Protein AF-A0A0C9TF18-F1 (afdb_monomer)

Structure (mmCIF, N/CA/C/O backbone):
data_AF-A0A0C9TF18-F1
#
_entry.id   AF-A0A0C9TF18-F1
#
loop_
_atom_site.group_PDB
_atom_site.id
_atom_site.type_symbol
_atom_site.label_atom_id
_atom_site.label_alt_id
_atom_site.label_comp_id
_atom_site.label_asym_id
_atom_site.label_entity_id
_atom_site.label_seq_id
_atom_site.pdbx_PDB_ins_code
_atom_site.Cartn_x
_atom_site.Cartn_y
_atom_site.Cartn_z
_atom_site.occupancy
_atom_site.B_iso_or_equiv
_atom_site.auth_seq_id
_atom_site.auth_comp_id
_atom_site.auth_asym_id
_atom_site.auth_atom_id
_atom_site.pdbx_PDB_model_num
ATOM 1 N N . ARG A 1 1 ? -6.342 -13.233 -7.901 1.00 78.31 1 ARG A N 1
ATOM 2 C CA . ARG A 1 1 ? -5.148 -12.535 -8.453 1.00 78.31 1 ARG A CA 1
ATOM 3 C C . ARG A 1 1 ? -4.717 -11.424 -7.497 1.00 78.31 1 ARG A C 1
ATOM 5 O O . ARG A 1 1 ? -5.557 -10.965 -6.737 1.00 78.31 1 ARG A O 1
ATOM 12 N N . LEU A 1 2 ? -3.456 -10.977 -7.530 1.00 89.88 2 LEU A N 1
ATOM 13 C CA . LEU A 1 2 ? -2.932 -9.960 -6.601 1.00 89.88 2 LEU A CA 1
ATOM 14 C C . LEU A 1 2 ? -3.795 -8.678 -6.563 1.00 89.88 2 LEU A C 1
ATOM 16 O O . LEU A 1 2 ? -4.149 -8.202 -5.493 1.00 89.88 2 LEU A O 1
ATOM 20 N N . GLN A 1 3 ? -4.247 -8.188 -7.720 1.00 89.25 3 GLN A N 1
ATOM 21 C CA . GLN A 1 3 ? -5.119 -7.009 -7.832 1.00 89.25 3 GLN A CA 1
ATOM 22 C C . GLN A 1 3 ? -6.560 -7.200 -7.318 1.00 89.25 3 GLN A C 1
ATOM 24 O O . GLN A 1 3 ? -7.299 -6.227 -7.172 1.00 89.25 3 GLN A O 1
ATOM 29 N N . GLU A 1 4 ? -6.993 -8.439 -7.082 1.00 92.00 4 GLU A N 1
ATOM 30 C CA . GLU A 1 4 ? -8.333 -8.770 -6.569 1.00 92.00 4 GLU A CA 1
ATOM 31 C C . GLU A 1 4 ? -8.337 -8.913 -5.045 1.00 92.00 4 GLU A C 1
ATOM 33 O O . GLU A 1 4 ? -9.405 -8.937 -4.445 1.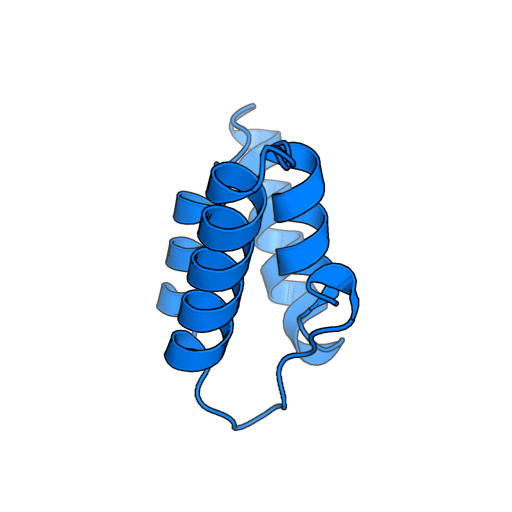00 92.00 4 GLU A O 1
ATOM 38 N N . MET A 1 5 ? -7.162 -8.985 -4.411 1.00 94.12 5 MET A N 1
ATOM 39 C CA . MET A 1 5 ? -7.063 -9.073 -2.958 1.00 94.12 5 MET A CA 1
ATOM 40 C C . MET A 1 5 ? -7.633 -7.820 -2.304 1.00 94.12 5 MET A C 1
ATOM 42 O O . MET A 1 5 ? -7.325 -6.694 -2.711 1.00 94.12 5 MET A O 1
ATOM 46 N N . ARG A 1 6 ? -8.449 -8.018 -1.276 1.00 95.94 6 ARG A N 1
ATOM 47 C CA . ARG A 1 6 ? -9.030 -6.953 -0.466 1.00 95.94 6 ARG A CA 1
ATOM 48 C C . ARG A 1 6 ? -8.730 -7.230 0.994 1.00 95.94 6 ARG A C 1
ATOM 50 O O . ARG A 1 6 ? -8.760 -8.382 1.412 1.00 95.94 6 ARG A O 1
ATOM 57 N N . TYR A 1 7 ? -8.419 -6.171 1.723 1.00 96.44 7 TYR A N 1
ATOM 58 C CA . TYR A 1 7 ? -8.316 -6.215 3.165 1.00 96.44 7 TYR A CA 1
ATOM 59 C C . TYR A 1 7 ? -9.724 -6.315 3.750 1.00 96.44 7 TYR A C 1
ATOM 61 O O . TYR A 1 7 ? -10.606 -5.520 3.412 1.00 96.44 7 TYR A O 1
ATOM 69 N N . GLU A 1 8 ? -9.924 -7.303 4.612 1.00 93.19 8 GLU A N 1
ATOM 70 C CA . GLU A 1 8 ? -11.147 -7.448 5.391 1.00 93.19 8 GLU A CA 1
ATOM 71 C C . GLU A 1 8 ? -11.028 -6.591 6.651 1.00 93.19 8 GLU A C 1
ATOM 73 O O . GLU A 1 8 ? -10.100 -6.749 7.443 1.00 93.19 8 GLU A O 1
ATOM 78 N N . GLU A 1 9 ? -11.952 -5.647 6.821 1.00 88.31 9 GLU A N 1
ATOM 79 C CA . GLU A 1 9 ? -11.916 -4.706 7.937 1.00 88.31 9 GLU A CA 1
ATOM 80 C C . GLU A 1 9 ? -12.069 -5.438 9.280 1.00 88.31 9 GLU A C 1
ATOM 82 O O . GLU A 1 9 ? -12.995 -6.225 9.473 1.00 88.31 9 GLU A O 1
ATOM 87 N N . GLY A 1 10 ? -11.132 -5.191 10.201 1.00 87.75 10 GLY A N 1
ATOM 88 C CA . GLY A 1 10 ? -11.011 -5.935 11.460 1.00 87.75 10 GLY A CA 1
ATOM 89 C C . GLY A 1 10 ? -10.174 -7.218 11.367 1.00 87.75 10 GLY A C 1
ATOM 90 O O . GLY A 1 10 ? -10.035 -7.919 12.368 1.00 87.75 10 GLY A O 1
ATOM 91 N N . GLY A 1 11 ? -9.618 -7.529 10.193 1.00 91.50 11 GLY A N 1
ATOM 92 C CA . GLY A 1 11 ? -8.661 -8.613 9.992 1.00 91.50 11 GLY A CA 1
ATOM 93 C C . GLY A 1 11 ? -7.228 -8.259 10.407 1.00 91.50 11 GLY A C 1
ATOM 94 O O . GLY A 1 11 ? -6.942 -7.189 10.941 1.00 91.50 11 GLY A O 1
ATOM 95 N N . ASP A 1 12 ? -6.296 -9.173 10.134 1.00 94.75 12 ASP A N 1
ATOM 96 C CA . ASP A 1 12 ? -4.866 -8.943 10.363 1.00 94.75 12 ASP A CA 1
ATOM 97 C C . ASP A 1 12 ? -4.251 -8.199 9.166 1.00 94.75 12 ASP A C 1
ATOM 99 O O . ASP A 1 12 ? -3.945 -8.780 8.119 1.00 94.75 12 ASP A O 1
ATOM 103 N N . MET A 1 13 ? -4.072 -6.887 9.322 1.00 94.44 13 MET A N 1
ATOM 104 C CA . MET A 1 13 ? -3.507 -6.025 8.283 1.00 94.44 13 MET A CA 1
ATOM 105 C C . MET A 1 13 ? -2.057 -6.374 7.942 1.00 94.44 13 MET A C 1
ATOM 107 O O . MET A 1 13 ? -1.649 -6.307 6.778 1.00 94.44 13 MET A O 1
ATOM 111 N N . LYS A 1 14 ? -1.275 -6.791 8.940 1.00 95.12 14 LYS A N 1
ATOM 112 C CA . LYS A 1 14 ? 0.112 -7.199 8.733 1.00 95.12 14 LYS A CA 1
ATOM 113 C C . LYS A 1 14 ? 0.168 -8.466 7.888 1.00 95.12 14 LYS A C 1
ATOM 115 O O . LYS A 1 14 ? 0.975 -8.539 6.961 1.00 95.12 14 LYS A O 1
ATOM 120 N N . ALA A 1 15 ? -0.704 -9.435 8.165 1.00 96.19 15 ALA A N 1
ATOM 121 C CA . ALA A 1 15 ? -0.832 -10.640 7.353 1.00 96.19 15 ALA A CA 1
ATOM 122 C C . ALA A 1 15 ? -1.297 -10.319 5.923 1.00 96.19 15 ALA A C 1
ATOM 124 O O . ALA A 1 15 ? -0.741 -10.865 4.968 1.00 96.19 15 ALA A O 1
ATOM 125 N N . HIS A 1 16 ? -2.252 -9.395 5.758 1.00 97.00 16 HIS A N 1
ATOM 126 C CA . HIS A 1 16 ? -2.720 -8.947 4.440 1.00 97.00 16 HIS A CA 1
ATOM 127 C C . HIS A 1 16 ? -1.578 -8.397 3.574 1.00 97.00 16 HIS A C 1
ATOM 129 O O . HIS A 1 16 ? -1.369 -8.867 2.452 1.00 97.00 16 HIS A O 1
ATOM 135 N N . PHE A 1 17 ? -0.788 -7.451 4.093 1.00 96.69 17 PHE A N 1
ATOM 136 C CA . PHE A 1 17 ? 0.336 -6.896 3.334 1.00 96.69 17 PHE A CA 1
ATOM 137 C C . PHE A 1 17 ? 1.478 -7.894 3.140 1.00 96.69 17 PHE A C 1
ATOM 139 O O . PHE A 1 17 ? 2.078 -7.920 2.065 1.00 96.69 17 PHE A O 1
ATOM 146 N N . ALA A 1 18 ? 1.756 -8.755 4.124 1.00 96.38 18 ALA A N 1
ATOM 147 C CA . ALA A 1 18 ? 2.745 -9.819 3.970 1.00 96.38 18 ALA A CA 1
ATOM 148 C C . ALA A 1 18 ? 2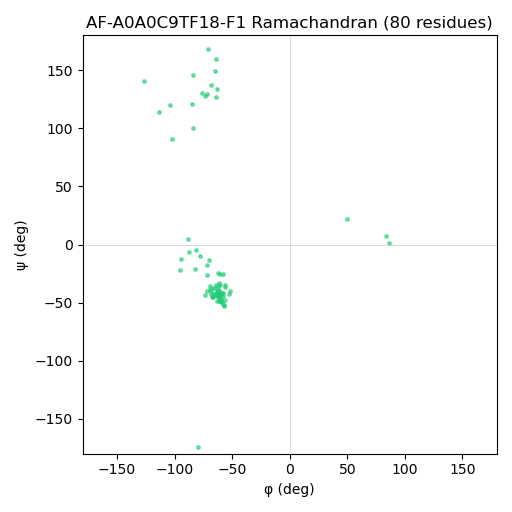.390 -10.752 2.799 1.00 96.38 18 ALA A C 1
ATOM 150 O O . ALA A 1 18 ? 3.261 -11.088 1.994 1.00 96.38 18 ALA A O 1
ATOM 151 N N . GLU A 1 19 ? 1.113 -11.110 2.646 1.00 96.38 19 GLU A N 1
ATOM 152 C CA . GLU A 1 19 ? 0.665 -11.939 1.527 1.00 96.38 1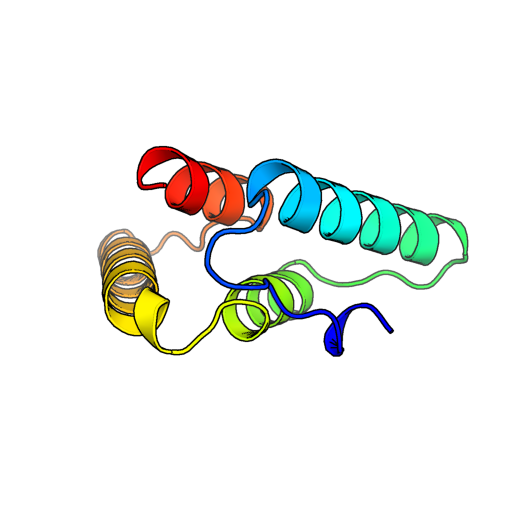9 GLU A CA 1
AT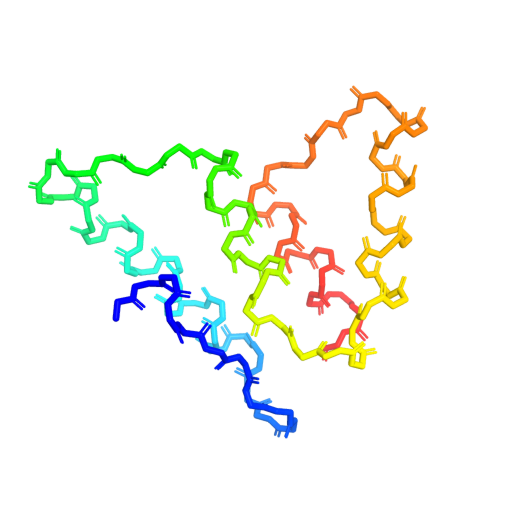OM 153 C C . GLU A 1 19 ? 0.767 -11.204 0.183 1.00 96.38 19 GLU A C 1
ATOM 155 O O . GLU A 1 19 ? 1.215 -11.789 -0.805 1.00 96.38 19 GLU A O 1
ATOM 160 N N . GLN A 1 20 ? 0.437 -9.907 0.130 1.00 96.38 20 GLN A N 1
ATOM 161 C CA . GLN A 1 20 ? 0.622 -9.110 -1.090 1.00 96.38 20 GLN A CA 1
ATOM 162 C C . GLN A 1 20 ? 2.090 -9.052 -1.534 1.00 96.38 20 GLN A C 1
ATOM 164 O O . GLN A 1 20 ? 2.380 -9.212 -2.723 1.00 96.38 20 GLN A O 1
ATOM 169 N N . MET A 1 21 ? 3.016 -8.864 -0.590 1.00 95.12 21 MET A N 1
ATOM 170 C CA . MET A 1 21 ? 4.458 -8.865 -0.852 1.00 95.12 21 MET A CA 1
ATOM 171 C C . MET A 1 21 ? 4.929 -10.227 -1.366 1.00 95.12 21 MET A C 1
ATOM 173 O O . MET A 1 21 ? 5.568 -10.307 -2.417 1.00 95.12 21 MET A O 1
ATOM 177 N N . ARG A 1 22 ? 4.528 -11.309 -0.689 1.00 95.75 22 ARG A N 1
ATOM 178 C CA . ARG A 1 22 ? 4.862 -12.684 -1.079 1.00 95.75 22 ARG A CA 1
ATOM 179 C C . ARG A 1 22 ? 4.380 -13.010 -2.494 1.00 95.75 22 ARG A C 1
ATOM 181 O O . ARG A 1 22 ? 5.089 -13.642 -3.276 1.00 95.75 22 ARG A O 1
ATOM 188 N N . LEU A 1 23 ? 3.172 -12.576 -2.850 1.00 94.88 23 LEU A N 1
ATOM 189 C CA . LEU A 1 23 ? 2.613 -12.790 -4.185 1.00 94.88 23 LEU A CA 1
ATOM 190 C C . LEU A 1 23 ? 3.335 -11.973 -5.257 1.00 94.88 23 LEU A C 1
ATOM 192 O O . LEU A 1 23 ? 3.571 -12.492 -6.347 1.00 94.88 23 LEU A O 1
ATOM 196 N N . ARG A 1 24 ? 3.734 -10.732 -4.959 1.00 95.00 24 ARG A N 1
ATOM 197 C CA . ARG A 1 24 ? 4.575 -9.933 -5.860 1.00 95.00 24 ARG A CA 1
ATOM 198 C C . ARG A 1 24 ? 5.912 -10.624 -6.139 1.00 95.00 24 ARG A C 1
ATOM 200 O O . ARG A 1 24 ? 6.320 -10.712 -7.296 1.00 95.00 24 ARG A O 1
ATOM 207 N N . GLU A 1 25 ? 6.574 -11.130 -5.104 1.00 94.38 25 GLU A N 1
ATOM 208 C CA . GLU A 1 25 ? 7.838 -11.865 -5.229 1.00 94.38 25 GLU A CA 1
ATOM 209 C C . GLU A 1 25 ? 7.663 -13.157 -6.034 1.00 94.38 25 GLU A C 1
ATOM 211 O O . GLU A 1 25 ? 8.469 -13.457 -6.915 1.00 94.38 25 GLU A O 1
ATOM 216 N N . SER A 1 26 ? 6.569 -13.886 -5.800 1.00 94.50 26 SER A N 1
ATOM 217 C CA . SER A 1 26 ? 6.235 -15.084 -6.574 1.00 94.50 26 SER A CA 1
ATOM 218 C C . SER A 1 26 ? 6.047 -14.773 -8.060 1.00 94.50 26 SER A C 1
ATOM 220 O O . SER A 1 26 ? 6.515 -15.541 -8.898 1.00 94.50 26 SER A O 1
ATOM 222 N N . LEU A 1 27 ? 5.380 -13.664 -8.404 1.00 92.62 27 LEU A N 1
ATOM 223 C CA . LEU A 1 27 ? 5.218 -13.233 -9.796 1.00 92.62 27 LEU A CA 1
ATOM 224 C C . LEU A 1 27 ? 6.573 -12.911 -10.435 1.00 92.62 27 LEU A C 1
ATOM 226 O O . LEU A 1 27 ? 6.855 -13.386 -11.537 1.00 92.62 27 LEU A O 1
ATOM 230 N N . ALA A 1 28 ? 7.441 -12.192 -9.718 1.00 93.19 28 ALA A N 1
ATOM 231 C CA . ALA A 1 28 ? 8.789 -11.887 -10.186 1.00 93.19 28 ALA A CA 1
ATOM 232 C C . ALA A 1 28 ? 9.613 -13.165 -10.428 1.00 93.19 28 ALA A C 1
ATOM 234 O O . ALA A 1 28 ? 10.255 -13.294 -11.470 1.00 93.19 28 ALA A O 1
ATOM 235 N N . GLY A 1 29 ? 9.529 -14.150 -9.526 1.00 94.12 29 GLY A N 1
ATOM 236 C CA . GLY A 1 29 ? 10.176 -15.458 -9.683 1.00 94.12 29 GLY A CA 1
ATOM 237 C C . GLY A 1 29 ? 9.674 -16.265 -10.888 1.00 94.12 29 GLY A C 1
ATOM 238 O O . GLY A 1 29 ? 10.412 -17.084 -11.430 1.00 94.12 29 GLY A O 1
ATOM 239 N N . MET A 1 30 ? 8.448 -16.005 -11.351 1.00 93.81 30 MET A N 1
ATOM 240 C CA . MET A 1 30 ? 7.863 -16.597 -12.561 1.00 93.81 30 MET A CA 1
ATOM 241 C C . MET A 1 30 ? 8.163 -15.793 -13.841 1.00 93.81 30 MET A C 1
ATOM 243 O O . MET A 1 30 ? 7.643 -16.122 -14.906 1.00 93.81 30 MET A O 1
ATOM 247 N N . GLY A 1 31 ? 8.981 -14.739 -13.756 1.00 92.62 31 GLY A N 1
ATOM 248 C CA . GLY A 1 31 ? 9.323 -13.866 -14.883 1.00 92.62 31 GLY A CA 1
ATOM 249 C C . GLY A 1 31 ? 8.303 -12.757 -15.164 1.00 92.62 31 GLY A C 1
ATOM 250 O O . GLY A 1 31 ? 8.435 -12.051 -16.162 1.00 92.62 31 GLY A O 1
ATOM 251 N N . ALA A 1 32 ? 7.299 -12.581 -14.301 1.00 90.56 32 ALA A N 1
ATOM 252 C CA . ALA A 1 32 ? 6.316 -11.506 -14.387 1.00 90.56 32 ALA A CA 1
ATOM 253 C C . ALA A 1 32 ? 6.652 -10.401 -13.375 1.00 90.56 32 ALA A C 1
ATOM 255 O O . ALA A 1 32 ? 6.218 -10.427 -12.223 1.00 90.56 32 ALA A O 1
ATOM 256 N N . THR A 1 33 ? 7.435 -9.412 -13.800 1.00 90.69 33 THR A N 1
ATOM 257 C CA . THR A 1 33 ? 7.792 -8.275 -12.943 1.00 90.69 33 THR A CA 1
ATOM 258 C C . THR A 1 33 ? 6.625 -7.302 -12.816 1.00 90.69 33 THR A C 1
ATOM 260 O O . THR A 1 33 ? 6.064 -6.859 -13.816 1.00 90.69 33 THR A O 1
ATOM 263 N N . LEU A 1 34 ? 6.297 -6.934 -11.578 1.00 92.56 34 LEU A N 1
ATOM 264 C CA . LEU A 1 34 ? 5.342 -5.876 -11.267 1.00 92.56 34 LEU A CA 1
ATOM 265 C C . LEU A 1 34 ? 6.093 -4.619 -10.817 1.00 92.56 34 LEU A C 1
ATOM 267 O O . LEU A 1 34 ? 6.835 -4.652 -9.824 1.00 92.56 34 LEU A O 1
ATOM 271 N N . GLU A 1 35 ? 5.897 -3.524 -11.548 1.00 93.88 35 GLU A N 1
ATOM 272 C CA . GLU A 1 35 ? 6.512 -2.239 -11.229 1.00 93.88 35 GLU A CA 1
ATOM 273 C C . GLU A 1 35 ? 5.993 -1.685 -9.899 1.00 93.88 35 GLU A C 1
ATOM 275 O O . GLU A 1 35 ? 4.837 -1.888 -9.519 1.00 93.88 35 GLU A O 1
ATOM 280 N N . ASP A 1 36 ? 6.841 -0.928 -9.200 1.00 93.31 36 ASP A N 1
ATOM 281 C CA . ASP A 1 36 ? 6.483 -0.315 -7.917 1.00 93.31 36 ASP A CA 1
ATOM 282 C C . ASP A 1 36 ? 5.243 0.571 -8.020 1.00 93.31 36 ASP A C 1
ATOM 284 O O . ASP A 1 36 ? 4.424 0.576 -7.109 1.00 93.31 36 ASP A O 1
ATOM 288 N N . ARG A 1 37 ? 5.071 1.294 -9.132 1.00 91.75 37 ARG A N 1
ATOM 289 C CA . ARG A 1 37 ? 3.899 2.150 -9.353 1.00 91.75 37 ARG A CA 1
ATOM 290 C C . ARG A 1 37 ? 2.603 1.340 -9.392 1.00 91.75 37 ARG A C 1
ATOM 292 O O . ARG A 1 37 ? 1.609 1.753 -8.796 1.00 91.75 37 ARG A O 1
ATOM 299 N N . ASP A 1 38 ? 2.608 0.216 -10.097 1.00 93.88 38 ASP A N 1
ATOM 300 C CA . ASP A 1 38 ? 1.421 -0.627 -10.234 1.00 93.88 38 ASP A CA 1
ATOM 301 C C . ASP A 1 38 ? 1.122 -1.343 -8.921 1.00 93.88 38 ASP A C 1
ATOM 303 O O . ASP A 1 38 ? -0.027 -1.415 -8.484 1.00 93.88 38 ASP A O 1
ATOM 307 N N . PHE A 1 39 ? 2.168 -1.807 -8.238 1.00 95.62 39 PHE A N 1
ATOM 308 C CA . PHE A 1 39 ? 2.018 -2.427 -6.932 1.00 95.62 39 PHE A CA 1
ATOM 309 C C . PHE A 1 39 ? 1.553 -1.433 -5.859 1.00 95.62 39 PHE A C 1
ATOM 311 O O . PHE A 1 39 ? 0.692 -1.770 -5.051 1.00 95.62 39 PHE A O 1
ATOM 318 N N . TYR A 1 40 ? 2.023 -0.185 -5.904 1.00 94.12 40 TYR A N 1
ATOM 319 C CA . TYR A 1 40 ? 1.519 0.906 -5.069 1.00 94.12 40 TYR A CA 1
ATOM 320 C C . TYR A 1 40 ? 0.009 1.094 -5.264 1.00 94.12 40 TYR A C 1
ATOM 322 O O . TYR A 1 40 ? -0.745 1.150 -4.294 1.00 94.12 40 TYR A O 1
ATOM 330 N N . ALA A 1 41 ? -0.458 1.133 -6.516 1.00 93.50 41 ALA A N 1
ATOM 331 C CA . ALA A 1 41 ? -1.885 1.239 -6.817 1.00 93.50 41 ALA A CA 1
ATOM 332 C C . ALA A 1 41 ? -2.685 0.027 -6.303 1.00 93.50 41 ALA A C 1
ATOM 334 O O . ALA A 1 41 ? -3.810 0.195 -5.833 1.00 93.50 41 ALA A O 1
ATOM 335 N N . ILE A 1 42 ? -2.105 -1.177 -6.343 1.00 95.88 42 ILE A N 1
ATOM 336 C CA . ILE A 1 42 ? -2.725 -2.389 -5.790 1.00 95.88 42 ILE A CA 1
ATOM 337 C C . ILE A 1 42 ? -2.845 -2.317 -4.264 1.00 95.88 42 ILE A C 1
ATOM 339 O O . ILE A 1 42 ? -3.917 -2.621 -3.745 1.00 95.88 42 ILE A O 1
ATOM 343 N N . ILE A 1 43 ? -1.798 -1.890 -3.551 1.00 95.81 43 ILE A N 1
ATOM 344 C CA . ILE A 1 43 ? -1.839 -1.708 -2.090 1.00 95.81 43 ILE A CA 1
ATOM 345 C C . ILE A 1 43 ? -2.971 -0.740 -1.732 1.00 95.81 43 ILE A C 1
ATOM 347 O O . ILE A 1 43 ? -3.876 -1.099 -0.977 1.00 95.81 43 ILE A O 1
ATOM 351 N N . MET A 1 44 ? -2.980 0.439 -2.361 1.00 93.88 44 MET A N 1
ATOM 352 C CA . MET A 1 44 ? -3.996 1.478 -2.153 1.00 93.88 44 MET A CA 1
ATOM 353 C C . MET A 1 44 ? -5.415 0.971 -2.442 1.00 93.88 44 MET A C 1
ATOM 355 O O . MET A 1 44 ? -6.336 1.232 -1.676 1.00 93.88 44 MET A O 1
ATOM 359 N N . GLY A 1 45 ? -5.596 0.238 -3.545 1.00 94.94 45 GLY A N 1
ATOM 360 C CA . GLY A 1 45 ? -6.892 -0.302 -3.963 1.00 94.94 45 GLY A CA 1
ATOM 361 C C . GLY A 1 45 ? -7.342 -1.547 -3.198 1.00 94.94 45 GLY A C 1
ATOM 362 O O . GLY A 1 45 ? -8.479 -1.985 -3.367 1.00 94.94 45 GLY A O 1
ATOM 363 N N . SER A 1 46 ? -6.466 -2.138 -2.383 1.00 96.50 46 SER A N 1
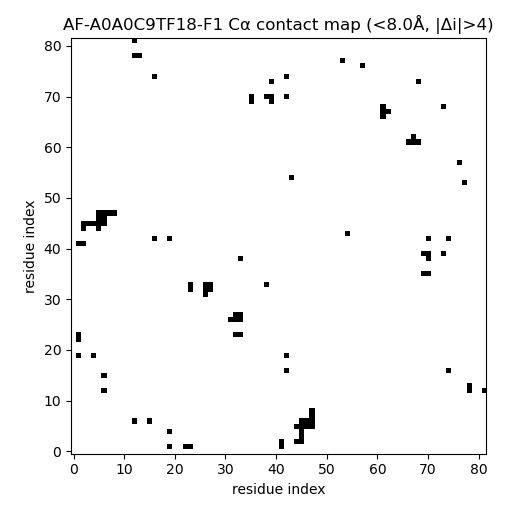ATOM 364 C CA . SER A 1 46 ? -6.807 -3.298 -1.562 1.00 96.50 46 SER A CA 1
ATOM 365 C C . SER A 1 46 ? -7.506 -2.925 -0.261 1.00 96.50 46 SER A C 1
ATOM 367 O O . SER A 1 46 ? -8.205 -3.766 0.297 1.00 96.50 46 SER A O 1
ATOM 369 N N . LEU A 1 47 ? -7.351 -1.684 0.204 1.00 95.88 47 LEU A N 1
ATOM 370 C CA . LEU A 1 47 ? -7.969 -1.211 1.437 1.00 95.88 47 LEU A CA 1
ATOM 371 C C . LEU A 1 47 ? -9.416 -0.734 1.208 1.00 95.88 47 LEU A C 1
ATOM 373 O O . LEU A 1 47 ? -9.718 -0.174 0.148 1.00 95.88 47 LEU A O 1
ATOM 377 N N . PRO A 1 48 ? -10.319 -0.935 2.186 1.00 95.38 48 PRO A N 1
ATOM 378 C CA . PRO A 1 48 ? -11.699 -0.478 2.099 1.00 95.38 48 PRO A CA 1
ATOM 379 C C . PRO A 1 48 ? -11.809 1.049 2.205 1.00 95.38 48 PRO A C 1
ATOM 381 O O . PRO A 1 48 ? -10.863 1.756 2.558 1.00 95.38 48 PRO A O 1
ATOM 384 N N . GLU A 1 49 ? -12.995 1.580 1.894 1.00 93.62 49 GLU A N 1
ATOM 385 C CA . GLU A 1 49 ? -13.219 3.030 1.814 1.00 93.62 49 GLU A CA 1
ATOM 386 C C . GLU A 1 49 ? -12.956 3.776 3.130 1.00 93.62 49 GLU A C 1
ATOM 388 O O . GLU A 1 49 ? -12.611 4.958 3.091 1.00 93.62 49 GLU A O 1
ATOM 393 N N . SER A 1 50 ? -13.065 3.093 4.272 1.00 93.38 50 SER A N 1
ATOM 394 C CA . SER A 1 50 ? -12.760 3.633 5.600 1.00 93.38 50 SER A CA 1
ATOM 395 C C . SER A 1 50 ? -11.318 4.136 5.734 1.00 93.38 50 SER A C 1
ATOM 397 O O . SER A 1 50 ? -11.072 5.069 6.494 1.00 93.38 50 SER A O 1
ATOM 399 N N . TYR A 1 51 ? -10.385 3.618 4.930 1.00 94.00 51 TYR A N 1
ATOM 400 C CA . TYR A 1 51 ? -8.978 4.031 4.916 1.00 94.00 51 TYR A CA 1
ATOM 401 C C . TYR A 1 51 ? -8.692 5.222 3.991 1.00 94.00 51 TYR A C 1
ATOM 403 O O . TYR A 1 51 ? -7.582 5.759 4.000 1.00 94.0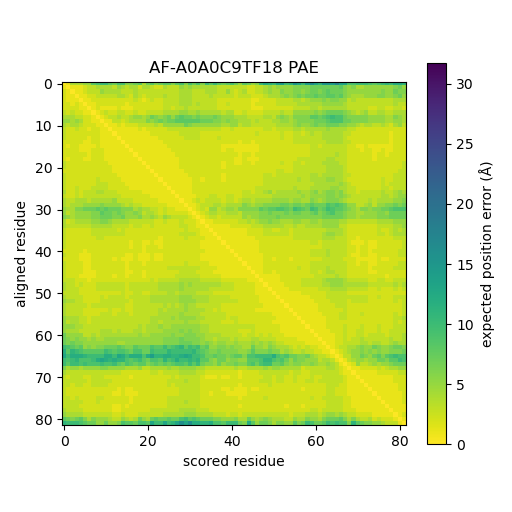0 51 TYR A O 1
ATOM 411 N N . ARG A 1 52 ? -9.669 5.692 3.198 1.00 92.56 52 ARG A N 1
ATOM 412 C CA . ARG A 1 52 ? -9.484 6.832 2.274 1.00 92.56 52 ARG A CA 1
ATOM 413 C C . ARG A 1 52 ? -8.892 8.087 2.930 1.00 92.56 52 ARG A C 1
ATOM 415 O O . ARG A 1 52 ? -8.056 8.712 2.269 1.00 92.56 52 ARG A O 1
ATOM 422 N N . PRO A 1 53 ? -9.273 8.488 4.162 1.00 94.12 53 PRO A N 1
ATOM 423 C CA . PRO A 1 53 ? -8.669 9.646 4.819 1.00 94.12 53 PRO A CA 1
ATOM 424 C C . PRO A 1 53 ? -7.160 9.476 5.027 1.00 94.12 53 PRO A C 1
ATOM 426 O O . PRO A 1 53 ? -6.397 10.347 4.613 1.00 94.12 53 PRO A O 1
ATOM 429 N N . LEU A 1 54 ? -6.720 8.329 5.564 1.00 92.62 54 LEU A N 1
ATOM 430 C CA . LEU A 1 54 ? -5.299 8.011 5.742 1.00 92.62 54 LEU A CA 1
ATOM 431 C C . LEU A 1 54 ? -4.560 8.037 4.399 1.00 92.62 54 LEU A C 1
ATOM 433 O O . LEU A 1 54 ? -3.554 8.727 4.246 1.00 92.62 54 LEU A O 1
ATOM 437 N N . LEU A 1 55 ? -5.095 7.339 3.396 1.00 93.25 55 LEU A N 1
ATOM 438 C CA . LEU A 1 55 ? -4.484 7.265 2.068 1.00 93.25 55 LEU A CA 1
ATOM 439 C C . LEU A 1 55 ? -4.366 8.639 1.390 1.00 93.25 55 LEU A C 1
ATOM 441 O O . LEU A 1 55 ? -3.396 8.913 0.679 1.00 93.25 55 LEU A O 1
ATOM 445 N N . SER A 1 56 ? -5.335 9.526 1.624 1.00 92.75 56 SER A N 1
ATOM 446 C CA . SER A 1 56 ? -5.295 10.905 1.129 1.00 92.75 56 SER A CA 1
ATOM 447 C C . SER A 1 56 ? -4.200 11.716 1.820 1.00 92.75 56 SER A C 1
ATOM 449 O O . SER A 1 56 ? -3.458 12.427 1.143 1.00 92.75 56 SER A O 1
ATOM 451 N N . SER A 1 57 ? -4.053 11.570 3.139 1.00 92.56 57 SER A N 1
ATOM 452 C CA . SER A 1 57 ? -2.993 12.217 3.921 1.00 92.56 57 SER A CA 1
ATOM 453 C C . SER A 1 57 ? -1.599 11.757 3.494 1.00 92.56 57 SER A C 1
ATOM 455 O O . SER A 1 57 ? -0.723 12.593 3.270 1.00 92.56 57 SER A O 1
ATOM 457 N N . ILE A 1 58 ? -1.405 10.450 3.289 1.00 91.62 58 ILE A N 1
ATOM 458 C CA . ILE A 1 58 ? -0.141 9.888 2.795 1.00 91.62 58 ILE A CA 1
ATOM 459 C C . ILE A 1 58 ? 0.211 10.479 1.421 1.00 91.62 58 ILE A C 1
ATOM 461 O O . ILE A 1 58 ? 1.330 10.954 1.214 1.00 91.62 58 ILE A O 1
ATOM 465 N N . ASN A 1 59 ? -0.747 10.521 0.489 1.00 90.25 59 ASN A N 1
ATOM 466 C CA . ASN A 1 59 ? -0.537 11.123 -0.831 1.00 90.25 59 ASN A CA 1
ATOM 467 C C . ASN A 1 59 ? -0.231 12.624 -0.756 1.00 90.25 59 ASN A C 1
ATOM 469 O O . ASN A 1 59 ? 0.632 13.116 -1.485 1.00 90.25 59 ASN A O 1
ATOM 473 N N . ALA A 1 60 ? -0.917 13.364 0.117 1.00 91.25 60 ALA A N 1
ATOM 474 C CA . ALA A 1 60 ? -0.655 14.784 0.318 1.00 91.25 60 ALA A CA 1
ATOM 475 C C . ALA A 1 60 ? 0.778 15.018 0.826 1.00 91.25 60 ALA A C 1
ATOM 477 O O . ALA A 1 60 ? 1.489 15.861 0.277 1.00 91.25 60 ALA A O 1
ATOM 478 N N . ALA A 1 61 ? 1.236 14.228 1.801 1.00 89.00 61 ALA A N 1
ATOM 479 C CA . ALA A 1 61 ? 2.600 14.299 2.322 1.00 89.00 61 ALA A CA 1
ATOM 480 C C . ALA A 1 61 ? 3.656 13.940 1.257 1.00 89.00 61 ALA A C 1
ATOM 482 O O . ALA A 1 61 ? 4.662 14.642 1.109 1.00 89.00 61 ALA A O 1
ATOM 483 N N . ALA A 1 62 ? 3.409 12.897 0.459 1.00 87.62 62 ALA A N 1
ATOM 484 C CA . ALA A 1 62 ? 4.281 12.509 -0.652 1.00 87.62 62 ALA A CA 1
ATOM 485 C C . ALA A 1 62 ? 4.394 13.619 -1.717 1.00 87.62 62 ALA A C 1
ATOM 487 O O . ALA A 1 62 ? 5.479 13.895 -2.232 1.00 87.62 62 ALA A O 1
ATOM 48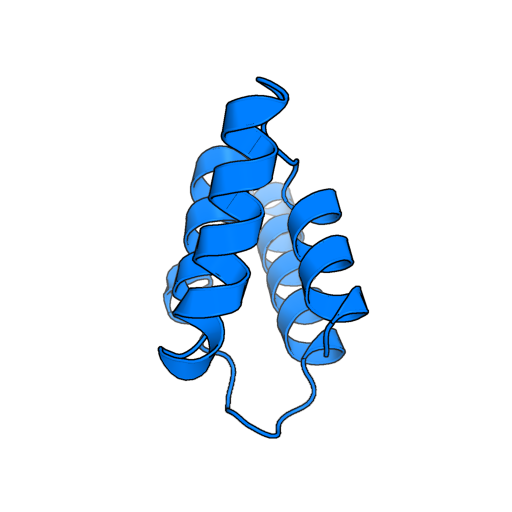8 N N . ASN A 1 63 ? 3.287 14.310 -2.010 1.00 88.12 63 ASN A N 1
ATOM 489 C CA . ASN A 1 63 ? 3.272 15.428 -2.952 1.00 88.12 63 ASN A CA 1
ATOM 490 C C . ASN A 1 63 ? 4.057 16.641 -2.434 1.00 88.12 63 ASN A C 1
ATOM 492 O O . ASN A 1 63 ? 4.847 17.212 -3.183 1.00 88.12 63 ASN A O 1
ATOM 496 N N . VAL A 1 64 ? 3.881 17.020 -1.163 1.00 90.38 64 VAL A N 1
ATOM 497 C CA . VAL A 1 64 ? 4.596 18.160 -0.553 1.00 90.38 64 VAL A CA 1
ATOM 498 C C . VAL A 1 64 ? 6.106 17.927 -0.530 1.00 90.38 64 VAL A C 1
ATOM 500 O O . VAL A 1 64 ? 6.883 18.843 -0.785 1.00 90.38 64 VAL A O 1
ATOM 503 N N . THR A 1 65 ? 6.529 16.694 -0.254 1.00 86.81 65 THR A N 1
ATOM 504 C CA . THR A 1 65 ? 7.951 16.321 -0.194 1.00 86.81 65 THR A CA 1
ATOM 505 C C . THR A 1 65 ? 8.567 16.044 -1.567 1.00 86.81 65 THR A C 1
ATOM 507 O O . THR A 1 65 ? 9.766 15.781 -1.649 1.00 86.81 65 THR A O 1
ATOM 510 N N . ALA A 1 66 ? 7.764 16.077 -2.641 1.00 84.12 66 ALA A N 1
ATOM 511 C CA . ALA A 1 66 ? 8.126 15.631 -3.989 1.00 84.12 66 ALA A CA 1
ATOM 512 C C . ALA A 1 66 ? 8.764 14.224 -4.025 1.00 84.12 66 ALA A C 1
ATOM 514 O O . ALA A 1 66 ? 9.459 13.867 -4.980 1.00 84.12 66 ALA A O 1
ATOM 515 N N . LYS A 1 67 ? 8.516 13.409 -2.992 1.00 85.12 67 LYS A N 1
ATOM 516 C CA . LYS A 1 67 ? 9.060 12.064 -2.837 1.00 85.12 67 LYS A CA 1
ATOM 517 C C . LYS A 1 67 ? 7.912 11.072 -2.926 1.00 85.12 67 LYS A C 1
ATOM 519 O O . LYS A 1 67 ? 7.049 11.014 -2.055 1.00 85.12 67 LYS A O 1
ATOM 524 N N . ARG A 1 68 ? 7.920 10.248 -3.974 1.00 81.00 68 ARG A N 1
ATOM 525 C CA . ARG A 1 68 ? 7.042 9.075 -4.016 1.00 81.00 68 ARG A CA 1
ATOM 526 C C . ARG A 1 68 ? 7.559 8.037 -3.033 1.00 81.00 68 ARG A C 1
ATOM 528 O O . ARG A 1 68 ? 8.740 7.699 -3.068 1.00 81.00 68 ARG A O 1
ATOM 535 N N . LEU A 1 69 ? 6.662 7.540 -2.192 1.00 89.44 69 LEU A N 1
ATOM 536 C CA . LEU A 1 69 ? 6.943 6.400 -1.333 1.00 89.44 69 LEU A CA 1
ATOM 537 C C . LEU A 1 69 ? 7.096 5.151 -2.201 1.00 89.44 69 LEU A C 1
ATOM 539 O O . LEU A 1 69 ? 6.313 4.916 -3.125 1.00 89.44 69 LEU A O 1
ATOM 543 N N . THR A 1 70 ? 8.095 4.342 -1.882 1.00 93.19 70 THR A N 1
ATOM 544 C CA . THR A 1 70 ? 8.164 2.958 -2.346 1.00 93.19 70 THR A CA 1
ATOM 545 C C . THR A 1 70 ? 6.997 2.154 -1.756 1.00 93.19 70 THR A C 1
ATOM 547 O O . THR A 1 70 ? 6.438 2.539 -0.724 1.00 93.19 70 THR A O 1
ATOM 550 N N . PRO A 1 71 ? 6.624 1.007 -2.347 1.00 94.38 71 PRO A N 1
ATOM 551 C CA 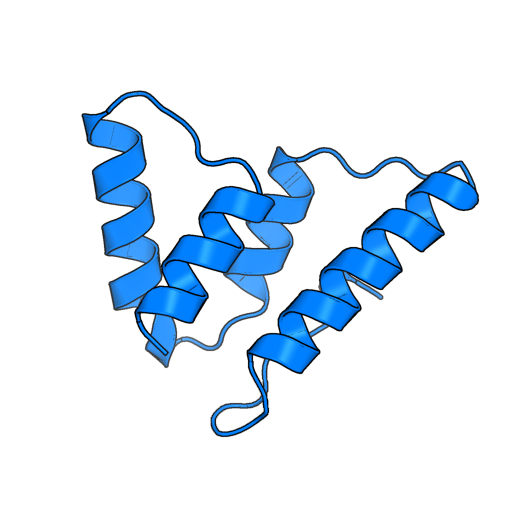. PRO A 1 71 ? 5.587 0.150 -1.774 1.00 94.38 71 PRO A CA 1
ATOM 552 C C . PRO A 1 71 ? 5.867 -0.289 -0.330 1.00 94.38 71 PRO A C 1
ATOM 554 O O . PRO A 1 71 ? 4.946 -0.366 0.475 1.00 94.38 71 PRO A O 1
ATOM 557 N N . HIS A 1 72 ? 7.136 -0.518 0.021 1.00 93.88 72 HIS A N 1
ATOM 558 C CA . HIS A 1 72 ? 7.533 -0.837 1.393 1.00 93.88 72 HIS A CA 1
ATOM 559 C C . HIS A 1 72 ? 7.309 0.331 2.357 1.00 93.88 72 HIS A C 1
ATOM 561 O O . HIS A 1 72 ? 6.777 0.127 3.444 1.00 93.88 72 HIS A O 1
ATOM 567 N N . GLU A 1 73 ? 7.687 1.550 1.960 1.00 94.25 73 GLU A N 1
ATOM 568 C CA . GLU A 1 73 ? 7.447 2.747 2.774 1.00 94.25 73 GLU A CA 1
ATOM 569 C C . GLU A 1 73 ? 5.941 3.019 2.932 1.00 94.25 73 GLU A C 1
ATOM 571 O O . GLU A 1 73 ? 5.509 3.395 4.017 1.00 94.25 73 GLU A O 1
ATOM 576 N N . LEU A 1 74 ? 5.132 2.775 1.891 1.00 94.69 74 LEU A N 1
ATOM 577 C CA . LEU A 1 74 ? 3.671 2.872 1.977 1.00 94.69 74 LEU A CA 1
ATOM 578 C C . LEU A 1 74 ? 3.100 1.882 3.002 1.00 94.69 74 LEU A C 1
ATOM 580 O O . LEU A 1 74 ? 2.303 2.278 3.845 1.00 94.69 74 LEU A O 1
ATOM 584 N N . VAL A 1 75 ? 3.508 0.611 2.942 1.00 95.56 75 VAL A N 1
ATOM 585 C CA . VAL A 1 75 ? 3.054 -0.414 3.896 1.00 95.56 75 VAL A CA 1
ATOM 586 C C . VAL A 1 75 ? 3.452 -0.047 5.326 1.00 95.56 75 VAL A C 1
ATOM 588 O O . VAL A 1 75 ? 2.615 -0.146 6.217 1.00 95.56 75 VAL A O 1
ATOM 591 N N . SER A 1 76 ? 4.688 0.420 5.546 1.00 94.94 76 SER A N 1
ATOM 592 C CA . SER A 1 76 ? 5.135 0.875 6.873 1.00 94.94 76 SER A CA 1
ATOM 593 C C . SER A 1 76 ? 4.260 2.010 7.393 1.00 94.94 76 SER A C 1
ATOM 595 O O . SER A 1 76 ? 3.740 1.917 8.497 1.00 94.94 76 SER A O 1
ATOM 597 N N . ALA A 1 77 ? 4.024 3.035 6.569 1.00 93.44 77 ALA A N 1
ATOM 598 C CA . ALA A 1 77 ? 3.214 4.185 6.955 1.00 93.44 77 ALA A CA 1
ATOM 599 C C . ALA A 1 77 ? 1.764 3.806 7.301 1.00 93.44 77 ALA A C 1
ATOM 601 O O . ALA A 1 77 ? 1.160 4.429 8.164 1.00 93.44 77 ALA A O 1
ATOM 602 N N . ILE A 1 78 ? 1.198 2.792 6.638 1.00 94.25 78 ILE A N 1
ATOM 603 C CA . ILE A 1 78 ? -0.156 2.315 6.947 1.00 94.25 78 ILE A CA 1
ATOM 604 C C . ILE A 1 78 ? -0.179 1.529 8.267 1.00 94.25 78 ILE A C 1
ATOM 606 O O . ILE A 1 78 ? -1.071 1.752 9.080 1.00 94.25 78 ILE A O 1
ATOM 610 N N . LEU A 1 79 ? 0.799 0.644 8.488 1.00 93.94 79 LEU A N 1
ATOM 611 C CA . LEU A 1 79 ? 0.909 -0.181 9.703 1.00 93.94 79 LEU A CA 1
ATOM 612 C C . LEU A 1 79 ? 1.329 0.606 10.954 1.00 93.94 79 LEU A C 1
ATOM 614 O O . LEU A 1 79 ? 1.207 0.114 12.069 1.00 93.94 79 LEU A O 1
ATOM 618 N N . GLU A 1 80 ? 1.887 1.803 10.791 1.00 91.94 80 GLU A N 1
ATOM 619 C CA . GLU A 1 80 ? 2.162 2.701 11.917 1.00 91.94 80 GLU A CA 1
ATOM 620 C C . GLU A 1 80 ? 0.875 3.310 12.493 1.00 91.94 80 GLU A C 1
ATOM 622 O O . GLU A 1 80 ? 0.834 3.641 13.678 1.00 91.94 80 GLU A O 1
ATOM 627 N N . GLU A 1 81 ? -0.177 3.423 11.678 1.00 86.75 81 GLU A N 1
ATOM 628 C CA . GLU A 1 81 ? -1.460 4.019 12.065 1.00 86.75 81 GLU A CA 1
ATOM 629 C C . GLU A 1 81 ? -2.496 2.965 12.531 1.00 86.75 81 GLU A C 1
ATOM 631 O O . GLU A 1 81 ? -3.433 3.316 13.252 1.00 86.75 81 GLU A O 1
ATOM 636 N N . TYR A 1 82 ? -2.340 1.685 12.144 1.00 81.19 82 TYR A N 1
ATOM 637 C CA . TYR A 1 82 ? -3.283 0.575 12.397 1.00 81.19 82 TYR A CA 1
ATOM 638 C C . TYR A 1 82 ? -2.581 -0.736 12.763 1.00 81.19 82 TYR A C 1
ATOM 640 O O . TYR A 1 82 ? -3.084 -1.423 13.683 1.00 81.19 82 TYR A O 1
#

Organism: NCBI:txid664439

pLDDT: mean 92.56, std 3.67, range [78.31, 97.0]

Radius of gyration: 12.71 Å; Cα contacts (8 Å, |Δi|>4): 51; chains: 1; bounding box: 23×35×27 Å

Foldseek 3Di:
DLLPAADDPVDDLVVSVVVSVVVQVVCVVVVRHDDQVRSLVSNVNRYDPVCVVVVVVVVVVCVVVVHDDGPVRVSVSVVVVD

Solvent-accessible surface area (backbone atoms only — not comparable to full-atom values): 4908 Å² total; per-residue (Å²): 106,83,81,70,49,64,56,59,89,92,56,63,64,69,60,51,52,51,51,52,52,53,52,51,52,52,34,39,76,71,72,47,76,76,53,60,70,60,49,37,52,37,58,64,69,17,50,52,78,89,49,48,66,61,55,49,51,53,51,51,55,27,59,77,66,74,42,82,71,50,52,68,56,48,52,50,61,51,60,74,78,103

Secondary structure (DSSP, 8-state):
-GGG--PPTTS-HHHHHHHHHHHHHHHHHTT----HHHHHHHHHHHS-GGGHHHHHHHHHHHHHTT-PPPHHHHHHHHHTT-

Nearest PDB structures (foldseek):
  7nli-assembly1_B  TM=7.732E-01  e=2.720E-01  Saccharomyces cerevisiae
  7nlg-assembly2_C-2  TM=7.067E-01  e=2.108E-01  Saccharomyces cerevisiae
  8rb3-assembly1_A  TM=6.740E-01  e=6.642E-01  Mus musculus

Sequence (82 aa):
RLQEMRYEEGGDMKAHFAEQMRLRESLAGMGATLEDRDFYAIIMGSLPESYRPLLSSINAAANVTAKRLTPHELVSAILEEY

InterPro domains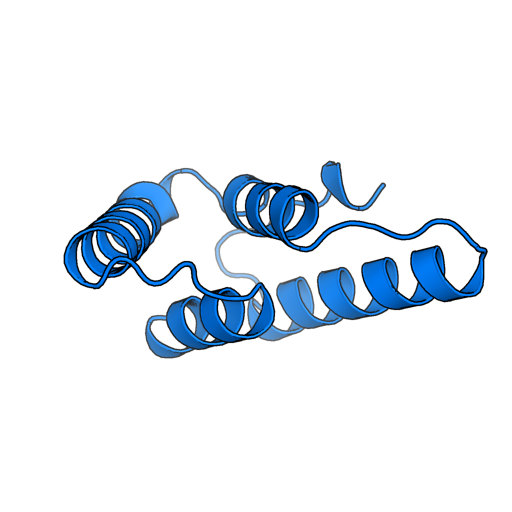:
  IPR061502 Copia/RE1/RE2-like, N-terminal domain [PF14223] (1-82)

Mean predicted aligned error: 3.16 Å